Protein AF-A0A8T9IEI0-F1 (afdb_monomer)

Organism: NCBI:txid2926665

Nearest PDB structures (foldseek):
  6ha8-assembly1_o  TM=6.454E-01  e=2.080E+00  Bacillus subtilis subsp. subtilis str. 168
  4v6g-assembly1_AR  TM=5.888E-01  e=1.330E+00  Thermus thermophilus HB8
  6o8y-assembly1_o  TM=6.565E-01  e=3.639E+00  Enterococcus faecalis
  8p8v-assembly1_N  TM=6.873E-01  e=7.528E+00  Mycoplasmoides pneumoniae M129

Foldseek 3Di:
DDPPPPPPPCDDLVNVLVVLVVQLVVLVVVCVVPVPDPVSVVSNVVSVVSNCVSPPDDPPDVVSVPQLDDPLVVQVVVVCVVQPPVNDPDVVRVVVVSVVSVQVSCCVRPVDGDDVCVVPDDD

Sequence (123 aa):
MTNSKLTDERFSKERLIDWAVVAVAEAKRRVLDYPESVEAAAGVCLAEIALAALIAPQPLTDAERAEPELNPANLVNKFYERYPLASFRDDGFRATALGYFMAGAELQCFGEFIKYEDLCGDE

Structure (mmCIF, N/CA/C/O backbone):
data_AF-A0A8T9IEI0-F1
#
_entry.id   AF-A0A8T9IEI0-F1
#
loop_
_atom_site.group_PDB
_atom_site.id
_atom_site.type_symbol
_atom_site.label_atom_id
_atom_site.label_alt_id
_atom_site.label_comp_id
_atom_site.label_asym_id
_atom_site.label_entity_id
_atom_site.label_seq_id
_atom_site.pdbx_PDB_ins_code
_atom_site.Cartn_x
_atom_site.Cartn_y
_atom_site.Cartn_z
_atom_site.occupancy
_atom_site.B_iso_or_equiv
_atom_site.auth_seq_id
_atom_site.auth_comp_id
_atom_site.auth_asym_id
_atom_site.auth_atom_id
_atom_site.pdbx_PDB_model_num
ATOM 1 N N . MET A 1 1 ? 1.198 27.646 35.143 1.00 34.75 1 MET A N 1
ATOM 2 C CA . MET A 1 1 ? 1.685 26.703 34.115 1.00 34.75 1 MET A CA 1
ATOM 3 C C . MET A 1 1 ? 0.699 26.733 32.960 1.00 34.75 1 MET A C 1
ATOM 5 O O . MET A 1 1 ? -0.308 26.043 32.999 1.00 34.75 1 MET A O 1
ATOM 9 N N . THR A 1 2 ? 0.903 27.628 31.998 1.00 37.28 2 THR A N 1
ATOM 10 C CA . THR A 1 2 ? 0.073 27.708 30.793 1.00 37.28 2 THR A CA 1
ATOM 11 C C . THR A 1 2 ? 0.697 26.800 29.744 1.00 37.28 2 THR A C 1
ATOM 13 O O . THR A 1 2 ? 1.738 27.119 29.177 1.00 37.28 2 THR A O 1
ATOM 16 N N . ASN A 1 3 ? 0.088 25.632 29.529 1.00 41.56 3 ASN A N 1
ATOM 17 C CA . ASN A 1 3 ? 0.424 24.763 28.406 1.00 41.56 3 ASN A CA 1
ATOM 18 C C . ASN A 1 3 ? 0.038 25.492 27.118 1.00 41.56 3 ASN A C 1
ATOM 20 O O . ASN A 1 3 ? -1.116 25.454 26.694 1.00 41.56 3 ASN A O 1
ATOM 24 N N . SER A 1 4 ? 1.002 26.194 26.526 1.00 42.75 4 SER A N 1
ATOM 25 C CA . SER A 1 4 ? 0.890 26.687 25.162 1.00 42.75 4 SER A CA 1
ATOM 26 C C . SER A 1 4 ? 0.854 25.463 24.251 1.00 42.75 4 SER A C 1
ATOM 28 O O . SER A 1 4 ? 1.891 24.887 23.923 1.00 42.75 4 SER A O 1
ATOM 30 N N . LYS A 1 5 ? -0.355 25.011 23.899 1.00 48.94 5 LYS A N 1
ATOM 31 C CA . LYS A 1 5 ? -0.567 24.185 22.712 1.00 48.94 5 LYS A CA 1
ATOM 32 C C . LYS A 1 5 ? -0.153 25.051 21.529 1.00 48.94 5 LYS A C 1
ATOM 34 O O . LYS A 1 5 ? -0.954 25.804 20.990 1.00 48.94 5 LYS A O 1
ATOM 39 N N . LEU A 1 6 ? 1.121 24.963 21.167 1.00 41.47 6 LEU A N 1
ATOM 40 C CA . LEU A 1 6 ? 1.629 25.402 19.881 1.00 41.47 6 LEU A CA 1
ATOM 41 C C . LEU A 1 6 ? 1.052 24.432 18.836 1.00 41.47 6 LEU A C 1
ATOM 43 O O . LEU A 1 6 ? 1.720 23.507 18.387 1.00 41.47 6 LEU A O 1
ATOM 47 N N . THR A 1 7 ? -0.237 24.554 18.521 1.00 49.25 7 THR A N 1
ATOM 48 C CA . THR A 1 7 ? -0.762 23.969 17.289 1.00 49.25 7 THR A CA 1
ATOM 49 C C . THR A 1 7 ? -0.107 24.751 16.168 1.00 49.25 7 THR A C 1
ATOM 51 O O . THR A 1 7 ? -0.377 25.937 16.002 1.00 49.25 7 THR A O 1
ATOM 54 N N . ASP A 1 8 ? 0.836 24.115 15.483 1.00 50.34 8 ASP A N 1
ATOM 55 C CA . ASP A 1 8 ? 1.554 24.682 14.353 1.00 50.34 8 ASP A CA 1
ATOM 56 C C . ASP A 1 8 ? 0.547 25.010 13.238 1.00 50.34 8 ASP A C 1
ATOM 58 O O . ASP A 1 8 ? 0.183 24.166 12.421 1.00 50.34 8 ASP A O 1
ATOM 62 N N . GLU A 1 9 ? 0.051 26.251 13.225 1.00 54.72 9 GLU A N 1
ATOM 63 C CA . GLU A 1 9 ? -0.914 26.776 12.248 1.00 54.72 9 GLU A CA 1
ATOM 64 C C . GLU A 1 9 ? -0.402 26.695 10.796 1.00 54.72 9 GLU A C 1
ATOM 66 O O . GLU A 1 9 ? -1.132 27.026 9.860 1.00 54.72 9 GLU A O 1
ATOM 71 N N . ARG A 1 10 ? 0.852 26.277 10.570 1.00 56.97 10 ARG A N 1
ATOM 72 C CA . ARG A 1 10 ? 1.446 26.095 9.239 1.00 56.97 10 ARG A CA 1
ATOM 73 C C . ARG A 1 10 ? 0.956 24.841 8.511 1.00 56.97 10 ARG A C 1
ATOM 75 O O . ARG A 1 10 ? 1.098 24.805 7.294 1.00 56.97 10 ARG A O 1
ATOM 82 N N . PHE A 1 11 ? 0.362 23.864 9.205 1.00 61.97 11 PHE A N 1
ATOM 83 C CA . PHE A 1 11 ? 0.063 22.534 8.648 1.00 61.97 11 PHE A CA 1
ATOM 84 C C . PHE A 1 11 ? -1.421 22.124 8.708 1.00 61.97 11 PHE A C 1
ATOM 86 O O . PHE A 1 11 ? -1.725 20.937 8.822 1.00 61.97 11 PHE A O 1
ATOM 93 N N . SER A 1 12 ? -2.372 23.064 8.630 1.00 80.88 12 SER A N 1
ATOM 94 C CA . SER A 1 12 ? -3.780 22.661 8.484 1.00 80.88 12 SER A CA 1
ATOM 95 C C . SER A 1 12 ? -4.039 22.043 7.104 1.00 80.88 12 SER A C 1
ATOM 97 O O . SER A 1 12 ? -3.408 22.418 6.108 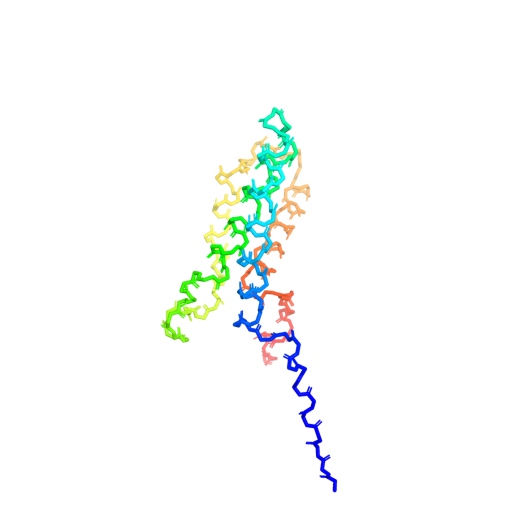1.00 80.88 12 SER A O 1
ATOM 99 N N . LYS A 1 13 ? -4.982 21.097 7.032 1.00 80.12 13 LYS A N 1
ATOM 100 C CA . LYS A 1 13 ? -5.358 20.418 5.783 1.00 80.12 13 LYS A CA 1
ATOM 101 C C . LYS A 1 13 ? -5.833 21.422 4.731 1.00 80.12 13 LYS A C 1
ATOM 103 O O . LYS A 1 13 ? -5.488 21.300 3.562 1.00 80.12 13 LYS A O 1
ATOM 108 N N . GLU A 1 14 ? -6.564 22.442 5.158 1.00 85.81 14 GLU A N 1
ATOM 109 C CA . GLU A 1 14 ? -7.092 23.511 4.312 1.00 85.81 14 GLU A CA 1
ATOM 110 C C . GLU A 1 14 ? -5.952 24.317 3.682 1.00 85.81 14 GLU A C 1
ATOM 112 O O . GLU A 1 14 ? -5.933 24.514 2.472 1.00 85.81 14 GLU A O 1
ATOM 117 N N . ARG A 1 15 ? -4.930 24.682 4.468 1.00 84.06 15 ARG A N 1
ATOM 118 C CA . ARG A 1 15 ? -3.750 25.391 3.951 1.00 84.06 15 ARG A CA 1
ATOM 119 C C . ARG A 1 15 ? -2.911 24.534 3.004 1.00 84.06 15 ARG A C 1
ATOM 121 O O . ARG A 1 15 ? -2.321 25.066 2.065 1.00 84.06 15 ARG A O 1
ATOM 128 N N . LEU A 1 16 ? -2.847 23.223 3.243 1.00 86.19 16 LEU A N 1
ATOM 129 C CA . LEU A 1 16 ? -2.196 22.274 2.334 1.00 86.19 16 LEU A CA 1
ATOM 130 C C . LEU A 1 16 ? -2.962 22.141 1.012 1.00 86.19 16 LEU A C 1
ATOM 132 O O . LEU A 1 16 ? -2.331 22.074 -0.041 1.00 86.19 16 LEU A O 1
ATOM 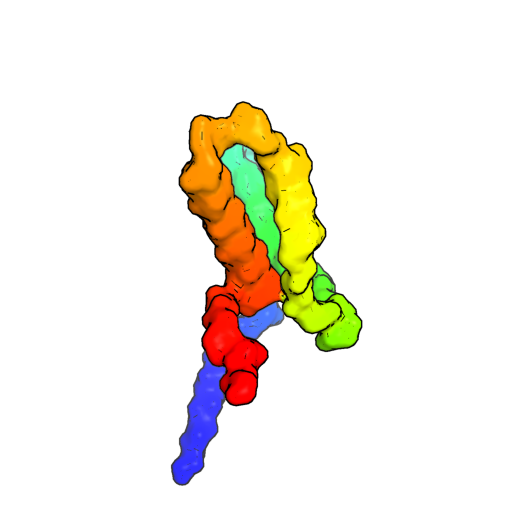136 N N . ILE A 1 17 ? -4.298 22.151 1.052 1.00 89.19 17 ILE A N 1
ATOM 137 C CA . ILE A 1 17 ? -5.146 22.175 -0.148 1.00 89.19 17 ILE A CA 1
ATOM 138 C C . ILE A 1 17 ? -4.909 23.466 -0.936 1.00 89.19 17 ILE A C 1
ATOM 140 O O . ILE A 1 17 ? -4.634 23.389 -2.132 1.00 89.19 17 ILE A O 1
ATOM 144 N N . ASP A 1 18 ? -4.933 24.630 -0.281 1.00 91.12 18 ASP A N 1
ATOM 145 C CA . ASP A 1 18 ? -4.682 25.924 -0.932 1.00 91.12 18 ASP A CA 1
ATOM 146 C C . ASP A 1 18 ? -3.318 25.947 -1.634 1.00 91.12 18 ASP A C 1
ATOM 148 O O . ASP A 1 18 ? -3.199 26.358 -2.791 1.00 91.12 18 ASP A O 1
ATOM 152 N N . TRP A 1 19 ? -2.281 25.444 -0.960 1.00 91.50 19 TRP A N 1
ATOM 153 C CA . TRP A 1 19 ? -0.949 25.316 -1.545 1.00 91.50 19 TRP A CA 1
ATOM 154 C C . TRP A 1 19 ? -0.924 24.350 -2.740 1.00 91.50 19 TRP A C 1
ATOM 156 O O . TRP A 1 19 ? -0.344 24.671 -3.778 1.00 91.50 19 TRP A O 1
ATOM 166 N N . ALA A 1 20 ? -1.578 23.190 -2.633 1.00 90.31 20 ALA A N 1
ATOM 167 C CA . ALA A 1 20 ? -1.621 22.193 -3.701 1.00 90.31 20 ALA A CA 1
ATOM 168 C C . ALA A 1 20 ? -2.361 22.706 -4.950 1.00 90.31 20 ALA A C 1
ATOM 170 O O . ALA A 1 20 ? -1.933 22.429 -6.071 1.00 90.31 20 ALA A O 1
ATOM 171 N N . VAL A 1 21 ? -3.417 23.510 -4.783 1.00 94.62 21 VAL A N 1
ATOM 172 C CA . VAL A 1 21 ? -4.108 24.184 -5.897 1.00 94.62 21 VAL A CA 1
ATOM 173 C C . VAL A 1 21 ? -3.148 25.100 -6.660 1.00 94.62 21 VAL A C 1
ATOM 175 O O . VAL A 1 21 ? -3.098 25.054 -7.892 1.00 94.62 21 VAL A O 1
ATOM 178 N N . VAL A 1 22 ? -2.346 25.895 -5.943 1.00 94.19 22 VAL A N 1
ATOM 179 C CA . VAL A 1 22 ? -1.327 26.763 -6.557 1.00 94.19 22 VAL A CA 1
ATOM 180 C C . VAL A 1 22 ? -0.265 25.928 -7.277 1.00 94.19 22 VAL A C 1
ATOM 182 O O . VAL A 1 22 ? 0.059 26.217 -8.429 1.00 94.19 22 VAL A O 1
ATOM 185 N N . ALA A 1 23 ? 0.217 24.849 -6.657 1.00 91.19 23 ALA A N 1
ATOM 186 C CA . ALA A 1 23 ? 1.224 23.967 -7.247 1.00 91.19 23 ALA A CA 1
ATOM 187 C C . ALA A 1 23 ? 0.749 23.306 -8.557 1.00 91.19 23 ALA A C 1
ATOM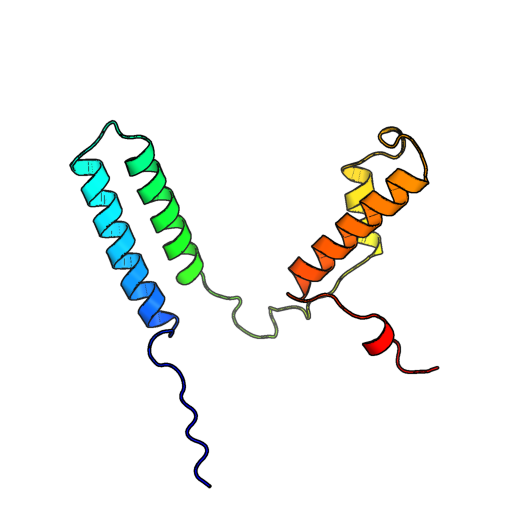 189 O O . ALA A 1 23 ? 1.513 23.226 -9.520 1.00 91.19 23 ALA A O 1
ATOM 190 N N . VAL A 1 24 ? -0.521 22.887 -8.638 1.00 95.25 24 VAL A N 1
ATOM 191 C CA . VAL A 1 24 ? -1.121 22.360 -9.878 1.00 95.25 24 VAL A CA 1
ATOM 192 C C . VAL A 1 24 ? -1.145 23.427 -10.971 1.00 95.25 24 VAL A C 1
ATOM 194 O O . VAL A 1 24 ? -0.786 23.146 -12.117 1.00 95.25 24 VAL A O 1
ATOM 197 N N . ALA A 1 25 ? -1.550 24.655 -10.640 1.00 94.69 25 ALA A N 1
ATOM 198 C CA . ALA A 1 25 ? -1.593 25.751 -11.604 1.00 94.69 25 ALA A CA 1
ATOM 199 C C . ALA A 1 25 ? -0.194 26.086 -12.152 1.00 94.69 25 ALA A C 1
ATOM 201 O O . ALA A 1 25 ? -0.023 26.258 -13.361 1.00 94.69 25 ALA A O 1
ATOM 202 N N . GLU A 1 26 ? 0.823 26.113 -11.289 1.00 92.94 26 GLU A N 1
ATOM 203 C CA . GLU A 1 26 ? 2.217 26.320 -11.692 1.00 92.94 26 GLU A CA 1
ATOM 204 C C . GLU A 1 26 ? 2.753 25.176 -12.560 1.00 92.94 26 GLU A C 1
ATOM 206 O O . GLU A 1 26 ? 3.419 25.427 -13.567 1.00 92.94 26 GLU A O 1
ATOM 211 N N . ALA A 1 27 ? 2.436 23.924 -12.223 1.00 90.38 27 ALA A N 1
ATOM 212 C CA . ALA A 1 27 ? 2.820 22.771 -13.031 1.00 90.38 27 ALA A CA 1
ATOM 213 C C . ALA A 1 27 ? 2.188 22.833 -14.432 1.00 90.38 27 ALA A C 1
ATOM 215 O O . ALA A 1 27 ? 2.876 22.619 -15.430 1.00 90.38 27 ALA A O 1
ATOM 216 N N . LYS A 1 28 ? 0.904 23.205 -14.532 1.00 93.25 28 LYS A N 1
ATOM 217 C CA . LYS A 1 28 ? 0.213 23.371 -15.824 1.00 93.25 28 LYS A CA 1
ATOM 218 C C . LYS A 1 28 ? 0.829 24.479 -16.662 1.00 93.25 28 LYS A C 1
ATOM 220 O O . LYS A 1 28 ? 0.979 24.324 -17.870 1.00 93.25 28 LYS A O 1
ATOM 225 N N . ARG A 1 29 ? 1.243 25.574 -16.022 1.00 93.25 29 ARG A N 1
ATOM 226 C CA . ARG A 1 29 ? 1.976 26.646 -16.696 1.00 93.25 29 ARG A CA 1
ATOM 227 C C . ARG A 1 29 ? 3.305 26.150 -17.270 1.00 93.25 29 ARG A C 1
ATOM 229 O O . ARG A 1 29 ? 3.607 26.462 -18.413 1.00 93.25 29 ARG A O 1
ATOM 236 N N . ARG A 1 30 ? 4.054 25.319 -16.538 1.00 87.81 30 ARG A N 1
ATOM 237 C CA . ARG A 1 30 ? 5.308 24.732 -17.048 1.00 87.81 30 ARG A CA 1
ATOM 238 C C . ARG A 1 30 ? 5.100 23.850 -18.277 1.00 87.81 30 ARG A C 1
ATOM 240 O O . ARG A 1 30 ? 5.960 23.842 -19.147 1.00 87.81 30 ARG A O 1
ATOM 247 N N . VAL A 1 31 ? 3.972 23.147 -18.375 1.00 91.75 31 VAL A N 1
ATOM 248 C CA . VAL A 1 31 ? 3.622 22.386 -19.588 1.00 91.75 31 VAL A CA 1
ATOM 249 C C . VAL A 1 31 ? 3.338 23.314 -20.770 1.00 91.75 31 VAL A C 1
ATOM 251 O O . VAL A 1 31 ? 3.705 22.983 -21.890 1.00 91.75 31 VAL A O 1
ATOM 254 N N . LEU A 1 32 ? 2.745 24.491 -20.550 1.00 90.31 32 LEU A N 1
ATOM 255 C CA . LEU A 1 32 ? 2.581 25.487 -21.619 1.00 90.31 32 LEU A CA 1
ATOM 256 C C . LEU A 1 32 ? 3.928 26.049 -22.091 1.00 90.31 32 LEU A C 1
ATOM 258 O O . LEU A 1 32 ? 4.112 26.253 -23.288 1.00 90.31 32 LEU A O 1
ATOM 262 N N . ASP A 1 33 ? 4.860 26.272 -21.161 1.00 92.31 33 ASP A N 1
ATOM 263 C CA . ASP A 1 33 ? 6.210 26.750 -21.476 1.00 92.31 33 ASP A CA 1
ATOM 264 C C . ASP A 1 33 ? 7.054 25.663 -22.186 1.00 92.31 33 ASP A C 1
ATOM 266 O O . ASP A 1 33 ? 7.914 25.987 -23.005 1.00 92.31 33 ASP A O 1
ATOM 270 N N . TYR A 1 34 ? 6.788 24.377 -21.910 1.00 91.06 34 TYR A N 1
ATOM 271 C CA . TYR A 1 34 ? 7.514 23.220 -22.453 1.00 91.06 34 TYR A CA 1
ATOM 272 C C . TYR A 1 34 ? 6.565 22.066 -22.847 1.00 91.06 34 TYR A C 1
ATOM 274 O O . TYR A 1 34 ? 6.508 21.047 -22.152 1.00 91.06 34 TYR A O 1
ATOM 282 N N . PRO A 1 35 ? 5.841 22.176 -23.975 1.00 86.56 35 PRO A N 1
ATOM 283 C CA . PRO A 1 35 ? 4.749 21.256 -24.317 1.00 86.56 35 PRO A CA 1
ATOM 284 C C . PRO A 1 35 ? 5.194 19.828 -24.650 1.00 86.56 35 PRO A C 1
ATOM 286 O O . PRO A 1 35 ? 4.407 18.898 -24.499 1.00 86.56 35 PRO A O 1
ATOM 289 N N . GLU A 1 36 ? 6.446 19.632 -25.073 1.00 93.19 36 GLU A N 1
ATOM 290 C CA . GLU A 1 36 ? 6.996 18.298 -25.362 1.00 93.19 36 GLU A CA 1
ATOM 291 C C . GLU A 1 36 ? 7.756 17.679 -24.175 1.00 93.19 36 GLU A C 1
ATOM 293 O O . GLU A 1 36 ? 8.235 16.548 -24.267 1.00 93.19 36 GLU A O 1
ATOM 298 N N . SER A 1 37 ? 7.878 18.387 -23.042 1.00 93.38 37 SER A N 1
ATOM 299 C CA . SER A 1 37 ? 8.574 17.851 -21.868 1.00 93.38 37 SER A CA 1
ATOM 300 C C . SER A 1 37 ? 7.703 16.834 -21.135 1.00 93.38 37 SER A C 1
ATOM 302 O O . SER A 1 37 ? 6.684 17.159 -20.518 1.00 93.38 37 SER A O 1
ATOM 304 N N . VAL A 1 38 ? 8.168 15.587 -21.144 1.00 90.75 38 VAL A N 1
ATOM 305 C CA . VAL A 1 38 ? 7.564 14.489 -20.385 1.00 90.75 38 VAL A CA 1
ATOM 306 C C . VAL A 1 38 ? 7.674 14.745 -18.880 1.00 90.75 38 VAL A C 1
ATOM 308 O O . VAL A 1 38 ? 6.731 14.441 -18.151 1.00 90.75 38 VAL A O 1
ATOM 311 N N . GLU A 1 39 ? 8.764 15.354 -18.396 1.00 90.19 39 GLU A N 1
ATOM 312 C CA . GLU A 1 39 ? 8.888 15.704 -16.976 1.00 90.19 39 GLU A CA 1
ATOM 313 C C . GLU A 1 39 ? 7.870 16.766 -16.549 1.00 90.19 39 GLU A C 1
ATOM 315 O O . GLU A 1 39 ? 7.272 16.641 -15.479 1.00 90.19 39 GLU A O 1
ATOM 320 N N . ALA A 1 40 ? 7.626 17.787 -17.379 1.00 85.69 40 ALA A N 1
ATOM 321 C CA . ALA A 1 40 ? 6.607 18.795 -17.098 1.00 85.69 40 ALA A C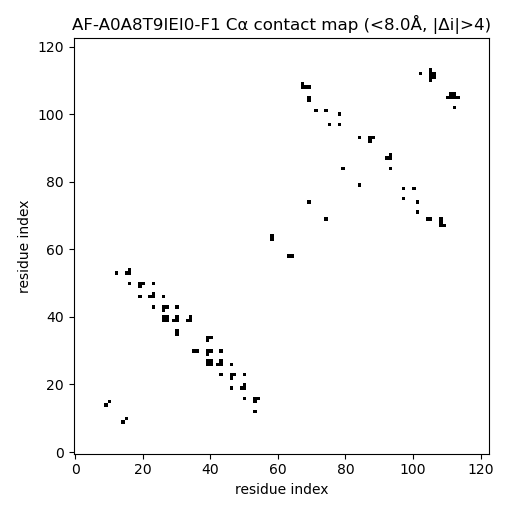A 1
ATOM 322 C C . ALA A 1 40 ? 5.203 18.170 -17.047 1.00 85.69 40 ALA A C 1
ATOM 324 O O . ALA A 1 40 ? 4.444 18.431 -16.110 1.00 85.69 40 ALA A O 1
ATOM 325 N N . ALA A 1 41 ? 4.878 17.293 -18.003 1.00 89.62 41 ALA A N 1
ATOM 326 C CA . ALA A 1 41 ? 3.600 16.583 -18.039 1.00 89.62 41 ALA A CA 1
ATOM 327 C C . ALA A 1 41 ? 3.416 15.640 -16.834 1.00 89.62 41 ALA A C 1
ATOM 329 O O . ALA A 1 41 ? 2.348 15.615 -16.214 1.00 89.62 41 ALA A O 1
ATOM 330 N N . ALA A 1 42 ? 4.467 14.910 -16.446 1.00 90.06 42 ALA A N 1
ATOM 331 C CA . ALA A 1 42 ? 4.465 14.068 -15.252 1.00 90.06 42 ALA A CA 1
ATOM 332 C C . ALA A 1 42 ? 4.290 14.899 -13.971 1.00 90.06 42 ALA A C 1
ATOM 334 O O . ALA A 1 42 ? 3.545 14.502 -13.075 1.00 90.06 42 ALA A O 1
ATOM 335 N N . GLY A 1 43 ? 4.916 16.077 -13.905 1.00 88.94 43 GLY A N 1
ATOM 336 C CA . GLY A 1 43 ? 4.768 17.020 -12.798 1.00 88.94 43 GLY A CA 1
ATOM 337 C C . GLY A 1 43 ? 3.324 17.487 -12.598 1.00 88.94 43 GLY A C 1
ATOM 338 O O . GLY A 1 43 ? 2.867 17.563 -11.459 1.00 88.94 43 GLY A O 1
ATOM 339 N N . VAL A 1 44 ? 2.580 17.732 -13.683 1.00 92.31 44 VAL A N 1
ATOM 340 C CA . VAL A 1 44 ? 1.140 18.042 -13.610 1.00 92.31 44 VAL A CA 1
ATOM 341 C C . VAL A 1 44 ? 0.356 16.862 -13.060 1.00 92.31 44 VAL A C 1
ATOM 343 O O . VAL A 1 44 ? -0.400 17.044 -12.109 1.00 92.31 44 VAL A O 1
ATOM 346 N N . CYS A 1 45 ? 0.572 15.659 -13.599 1.00 89.62 45 CYS A N 1
ATOM 347 C CA . CYS A 1 45 ? -0.139 14.463 -13.144 1.00 89.62 45 CYS A CA 1
ATOM 348 C C . CYS A 1 45 ? 0.078 14.217 -11.644 1.00 89.62 45 CYS A C 1
ATOM 350 O O . CYS A 1 45 ? -0.873 13.955 -10.912 1.00 89.62 45 CYS A O 1
ATOM 352 N N . LEU A 1 46 ? 1.319 14.346 -11.164 1.00 89.38 46 LEU A N 1
ATOM 353 C CA . LEU A 1 46 ? 1.645 14.180 -9.747 1.00 89.38 46 LEU A CA 1
ATOM 354 C C . LEU A 1 46 ? 0.983 15.247 -8.869 1.00 89.38 46 LEU A C 1
ATOM 356 O O . LEU A 1 46 ? 0.433 14.913 -7.820 1.00 89.38 46 LEU A O 1
ATOM 360 N N . ALA A 1 47 ? 1.002 16.512 -9.297 1.00 90.00 47 ALA A N 1
ATOM 361 C CA . ALA A 1 47 ? 0.361 17.597 -8.560 1.00 90.00 47 ALA A CA 1
ATOM 362 C C . ALA A 1 47 ? -1.166 17.413 -8.487 1.00 90.00 47 ALA A C 1
ATOM 364 O O . ALA A 1 47 ? -1.764 17.622 -7.432 1.00 90.00 47 ALA A O 1
ATOM 365 N N . GLU A 1 48 ? -1.799 16.979 -9.580 1.00 92.38 48 GLU A N 1
ATOM 366 C CA . GLU A 1 48 ? -3.240 16.712 -9.629 1.00 92.38 48 GLU A CA 1
ATOM 367 C C . GLU A 1 48 ? -3.637 15.526 -8.746 1.00 92.38 48 GLU A C 1
ATOM 369 O O . GLU A 1 48 ? -4.621 15.620 -8.015 1.00 92.38 48 GLU A O 1
ATOM 374 N N . ILE A 1 49 ? -2.852 14.443 -8.745 1.00 88.94 49 ILE A N 1
ATOM 375 C CA . ILE A 1 49 ? -3.065 13.293 -7.852 1.00 88.94 49 ILE A CA 1
ATOM 376 C C . ILE A 1 49 ? -2.930 13.715 -6.385 1.00 88.94 49 ILE A C 1
ATOM 378 O O . ILE A 1 49 ? -3.762 13.339 -5.559 1.00 88.94 49 ILE A O 1
ATOM 382 N N . ALA A 1 50 ? -1.914 14.516 -6.050 1.00 85.88 50 ALA A N 1
ATOM 383 C CA . ALA A 1 50 ? -1.709 15.003 -4.689 1.00 85.88 50 ALA A CA 1
ATOM 384 C C . ALA A 1 50 ? -2.873 15.887 -4.215 1.00 85.88 50 ALA A C 1
ATOM 386 O O . ALA A 1 50 ? -3.378 15.701 -3.107 1.00 85.88 50 ALA A O 1
ATOM 387 N N . LEU A 1 51 ? -3.350 16.805 -5.064 1.00 90.50 51 LEU A N 1
ATOM 388 C CA . LEU A 1 51 ? -4.527 17.617 -4.762 1.00 90.50 51 LEU A CA 1
ATOM 389 C C . LEU A 1 51 ? -5.778 16.744 -4.598 1.00 90.50 51 LEU A C 1
ATOM 391 O O . LEU A 1 51 ? -6.506 16.917 -3.623 1.00 90.50 51 LEU A O 1
ATOM 395 N N . ALA A 1 52 ? -5.998 15.782 -5.500 1.00 88.69 52 ALA A N 1
ATOM 396 C CA . ALA A 1 52 ? -7.117 14.845 -5.433 1.00 88.69 52 ALA A CA 1
ATOM 397 C C . ALA A 1 52 ? -7.123 14.053 -4.116 1.00 88.69 52 ALA A C 1
ATOM 399 O O . ALA A 1 52 ? -8.173 13.916 -3.494 1.00 88.69 52 ALA A O 1
ATOM 400 N N . ALA A 1 53 ? -5.960 13.594 -3.648 1.00 84.38 53 ALA A N 1
ATOM 401 C CA . ALA A 1 53 ? -5.827 12.892 -2.374 1.00 84.38 53 ALA A CA 1
ATOM 402 C C . ALA A 1 53 ? -6.157 13.783 -1.162 1.00 84.38 53 ALA A C 1
ATOM 404 O O . ALA A 1 53 ? -6.753 13.314 -0.193 1.00 84.38 53 ALA A O 1
ATOM 405 N N . LEU A 1 54 ? -5.808 15.072 -1.214 1.00 85.69 54 LEU A N 1
ATOM 406 C CA . LEU A 1 54 ? -6.103 16.021 -0.137 1.00 85.69 54 LEU A CA 1
ATOM 407 C C . LEU A 1 54 ? -7.591 16.390 -0.077 1.00 85.69 54 LEU A C 1
ATOM 409 O O . LEU A 1 54 ? -8.157 16.466 1.015 1.00 85.69 54 LEU A O 1
ATOM 413 N N . ILE A 1 55 ? -8.235 16.605 -1.227 1.00 86.75 55 ILE A N 1
ATOM 414 C CA . ILE A 1 55 ? -9.660 16.974 -1.296 1.00 86.75 55 ILE A CA 1
ATOM 415 C C . ILE A 1 55 ? -10.592 15.768 -1.206 1.00 86.75 55 ILE A C 1
ATOM 417 O O . ILE A 1 55 ? -11.785 15.952 -0.966 1.00 86.75 55 ILE A O 1
ATOM 421 N N . ALA A 1 56 ? -10.067 14.554 -1.407 1.00 83.44 56 ALA A N 1
ATOM 422 C CA . ALA A 1 56 ? -10.840 13.336 -1.273 1.00 83.44 56 ALA A CA 1
ATOM 423 C C . ALA A 1 56 ? -11.563 13.352 0.083 1.00 83.44 56 ALA A C 1
ATOM 425 O O . ALA A 1 56 ? -10.918 13.613 1.117 1.00 83.44 56 ALA A O 1
ATOM 426 N N . PRO A 1 57 ? -12.887 13.094 0.090 1.00 70.00 57 PRO A N 1
ATOM 427 C CA . PRO A 1 57 ? -13.614 12.878 1.323 1.00 70.00 57 PRO A CA 1
ATOM 428 C C . PRO A 1 57 ? -12.856 11.813 2.102 1.00 70.00 57 PRO A C 1
ATOM 430 O O . PRO A 1 57 ? -12.660 10.697 1.622 1.00 70.00 57 PRO A O 1
ATOM 433 N N . GLN A 1 58 ? -12.362 12.184 3.279 1.00 63.22 58 GLN A N 1
ATOM 434 C CA . GLN A 1 58 ? -11.973 11.159 4.232 1.00 63.22 58 GLN A CA 1
ATOM 435 C C . GLN A 1 58 ? -13.272 10.439 4.603 1.00 63.22 58 GLN A C 1
ATOM 437 O O . GLN A 1 58 ? -14.296 11.131 4.682 1.00 63.22 58 GLN A O 1
ATOM 442 N N . PRO A 1 59 ? -13.263 9.106 4.774 1.00 55.62 59 PRO A N 1
ATOM 443 C CA . PRO A 1 59 ? -14.447 8.389 5.227 1.00 55.62 59 PRO A CA 1
ATOM 444 C C . PRO A 1 59 ? -15.056 9.153 6.401 1.00 55.62 59 PRO A C 1
ATOM 446 O O . PRO A 1 59 ? -14.360 9.569 7.337 1.00 55.62 59 PRO A O 1
ATOM 449 N N . LEU A 1 60 ? -16.329 9.495 6.237 1.00 57.78 60 LEU A N 1
ATOM 450 C CA . LEU A 1 60 ? -17.037 10.368 7.145 1.00 57.78 60 LEU A CA 1
ATOM 451 C C . LEU A 1 60 ? -17.366 9.493 8.343 1.00 57.78 60 LEU A C 1
ATOM 453 O O . LEU A 1 60 ? -18.245 8.644 8.272 1.00 57.78 60 LEU A O 1
ATOM 457 N N . THR A 1 61 ? -16.672 9.760 9.449 1.00 51.53 61 THR A N 1
ATOM 458 C CA . THR A 1 61 ? -16.816 9.155 10.783 1.00 51.53 61 THR A CA 1
ATOM 459 C C . THR A 1 61 ? -15.967 7.912 11.061 1.00 51.53 61 THR A C 1
ATOM 461 O O . THR A 1 61 ? -15.754 7.048 10.212 1.00 51.53 61 THR A O 1
ATOM 464 N N . ASP A 1 62 ? -15.563 7.797 12.329 1.00 52.69 62 ASP A N 1
ATOM 465 C CA . ASP A 1 62 ? -14.955 6.603 12.929 1.00 52.69 62 ASP A CA 1
ATOM 466 C C . ASP A 1 62 ? -15.833 5.339 12.791 1.00 52.69 62 ASP A C 1
ATOM 468 O O . ASP A 1 62 ? -15.370 4.247 13.078 1.00 52.69 62 ASP A O 1
ATOM 472 N N . ALA A 1 63 ? -17.089 5.460 12.334 1.00 50.94 63 ALA A N 1
ATOM 473 C CA . ALA A 1 63 ? -17.973 4.328 12.055 1.00 50.94 63 ALA A CA 1
ATOM 474 C C . ALA A 1 63 ? -17.761 3.709 10.656 1.00 50.94 63 ALA A C 1
ATOM 476 O O . ALA A 1 63 ? -18.083 2.539 10.460 1.00 50.94 63 ALA A O 1
ATOM 477 N N . GLU A 1 64 ? -17.222 4.461 9.684 1.00 51.44 64 GLU A N 1
ATOM 478 C CA . GLU A 1 64 ? -16.811 3.940 8.362 1.00 51.44 64 GLU A CA 1
ATOM 479 C C . GLU A 1 64 ? -15.342 3.508 8.342 1.00 51.44 64 GLU A C 1
ATOM 481 O O . GLU A 1 64 ? -14.932 2.672 7.533 1.00 51.44 64 GLU A O 1
ATOM 486 N N . ARG A 1 65 ? -14.545 4.042 9.272 1.00 50.19 65 ARG A N 1
ATOM 487 C CA . ARG A 1 65 ? -13.277 3.444 9.663 1.00 50.19 65 ARG A CA 1
ATOM 488 C C . ARG A 1 65 ? -13.613 2.230 10.523 1.00 50.19 65 ARG A C 1
ATOM 490 O O . ARG A 1 65 ? -13.553 2.314 11.741 1.00 50.19 65 ARG A O 1
ATOM 497 N N . ALA A 1 66 ? -13.988 1.111 9.892 1.00 54.03 66 ALA A N 1
ATOM 498 C CA . ALA A 1 66 ? -13.891 -0.178 10.572 1.00 54.03 66 ALA A CA 1
ATOM 499 C C . ALA A 1 66 ? -12.552 -0.172 11.315 1.00 54.03 66 ALA A C 1
ATOM 501 O O . ALA A 1 66 ? -11.546 0.228 10.709 1.00 54.03 66 ALA A O 1
ATOM 502 N N . GLU A 1 67 ? -12.565 -0.472 12.620 1.00 58.34 67 GLU A N 1
ATOM 503 C CA . GLU A 1 67 ? -11.324 -0.558 13.385 1.00 58.34 67 GLU A CA 1
ATOM 504 C C . GLU A 1 67 ? -10.328 -1.327 12.522 1.00 58.34 67 GLU A C 1
ATOM 506 O O . GLU A 1 67 ? -10.725 -2.347 11.948 1.00 58.34 67 GLU A O 1
ATOM 511 N N . PRO A 1 68 ? -9.117 -0.792 12.292 1.00 57.59 68 PRO A N 1
ATOM 512 C CA . PRO A 1 68 ? -8.170 -1.442 11.407 1.00 57.59 68 PRO A CA 1
ATOM 513 C C . PRO A 1 68 ? -8.027 -2.897 11.861 1.00 57.59 68 PRO A C 1
ATOM 515 O O . PRO A 1 68 ? -7.528 -3.177 12.943 1.00 57.59 68 PRO A O 1
ATOM 518 N N . GLU A 1 69 ? -8.568 -3.823 11.072 1.00 68.62 69 GLU A N 1
ATOM 519 C CA . GLU A 1 69 ? -8.645 -5.233 11.430 1.00 68.62 69 GLU A CA 1
ATOM 520 C C . GLU A 1 69 ? -7.766 -5.992 10.449 1.00 68.62 69 GLU A C 1
ATOM 522 O O . GLU A 1 69 ? -8.023 -6.058 9.242 1.00 68.62 69 GLU A O 1
ATOM 527 N N . LEU A 1 70 ? -6.697 -6.585 10.970 1.00 76.88 70 LEU A N 1
ATOM 528 C CA . LEU A 1 70 ? -5.993 -7.613 10.228 1.00 76.88 70 LEU A CA 1
ATOM 529 C C . LEU A 1 70 ? -6.772 -8.905 10.369 1.00 76.88 70 LEU A C 1
ATOM 531 O O . LEU A 1 70 ? -6.965 -9.403 11.471 1.00 76.88 70 LEU A O 1
ATOM 535 N N . ASN A 1 71 ? -7.134 -9.492 9.234 1.00 85.88 71 ASN A N 1
ATOM 536 C CA . ASN A 1 71 ? -7.565 -10.878 9.173 1.00 85.88 71 ASN A CA 1
ATOM 537 C C . ASN A 1 71 ? -6.387 -11.726 8.659 1.00 85.88 71 ASN A C 1
ATOM 539 O O . ASN A 1 71 ? -6.164 -11.777 7.440 1.00 85.88 71 ASN A O 1
ATOM 543 N N . PRO A 1 72 ? -5.612 -12.386 9.546 1.00 85.56 72 PRO A N 1
ATOM 544 C CA . PRO A 1 72 ? -4.395 -13.085 9.145 1.00 85.56 72 PRO A CA 1
ATOM 545 C C . PRO A 1 72 ? -4.673 -14.227 8.170 1.00 85.56 72 PRO A C 1
ATOM 547 O O . PRO A 1 72 ? -3.905 -14.438 7.237 1.00 85.56 72 PRO A O 1
ATOM 550 N N . ALA A 1 73 ? -5.802 -14.925 8.322 1.00 89.62 73 ALA A N 1
ATOM 551 C CA . ALA A 1 73 ? -6.178 -16.022 7.436 1.00 89.62 73 ALA A CA 1
ATOM 552 C C . ALA A 1 73 ? -6.382 -15.539 5.990 1.00 89.62 73 ALA A C 1
ATOM 554 O O . ALA A 1 73 ? -5.834 -16.120 5.052 1.00 89.62 73 ALA A O 1
ATOM 555 N N . ASN A 1 74 ? -7.101 -14.429 5.802 1.00 90.75 74 ASN A N 1
ATOM 556 C CA . ASN A 1 74 ? -7.291 -13.835 4.478 1.00 90.75 74 ASN A CA 1
ATOM 557 C C . ASN A 1 74 ? -5.976 -13.339 3.869 1.00 90.75 74 ASN A C 1
ATOM 559 O O . ASN A 1 74 ? -5.770 -13.465 2.663 1.00 90.75 74 ASN A O 1
ATOM 563 N N . LEU A 1 75 ? -5.081 -12.777 4.681 1.00 91.12 75 LEU A N 1
ATOM 564 C CA . LEU A 1 75 ? -3.773 -12.308 4.222 1.00 91.12 75 LEU A CA 1
ATOM 565 C C . LEU A 1 75 ? -2.870 -13.464 3.794 1.00 91.12 75 LEU A C 1
ATOM 567 O O . LEU A 1 75 ? -2.249 -13.385 2.737 1.00 91.12 75 LEU A O 1
ATOM 571 N N . VAL A 1 76 ? -2.856 -14.559 4.551 1.00 92.88 76 VAL A N 1
ATOM 572 C CA . VAL A 1 76 ? -2.132 -15.782 4.187 1.00 92.88 76 VAL A CA 1
ATOM 573 C C . VAL A 1 76 ? -2.674 -16.369 2.882 1.00 92.88 76 VAL A C 1
ATOM 575 O O . VAL A 1 76 ? -1.888 -16.737 2.009 1.00 92.88 76 VAL A O 1
ATOM 578 N N . ASN A 1 77 ? -3.996 -16.395 2.694 1.00 93.94 77 ASN A N 1
ATOM 579 C CA . ASN A 1 77 ? -4.596 -16.839 1.433 1.00 93.94 77 ASN A CA 1
A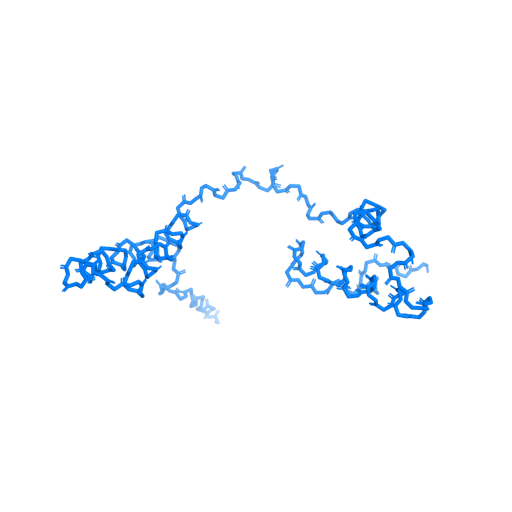TOM 580 C C . ASN A 1 77 ? -4.145 -15.957 0.259 1.00 93.94 77 ASN A C 1
ATOM 582 O O . ASN A 1 77 ? -3.615 -16.474 -0.722 1.00 93.94 77 ASN A O 1
ATOM 586 N N . LYS A 1 78 ? -4.240 -14.628 0.394 1.00 93.19 78 LYS A N 1
ATOM 587 C CA . LYS A 1 78 ? -3.763 -13.668 -0.620 1.00 93.19 78 LYS A CA 1
ATOM 588 C C . LYS A 1 78 ? -2.273 -13.823 -0.924 1.00 93.19 78 LYS A C 1
ATOM 590 O O . LYS A 1 78 ? -1.854 -13.677 -2.072 1.00 93.19 78 LYS A O 1
ATOM 595 N N . PHE A 1 79 ? -1.465 -14.104 0.097 1.00 95.81 79 PHE A N 1
ATOM 596 C CA . PHE A 1 79 ? -0.042 -14.360 -0.076 1.00 95.81 79 PHE A CA 1
ATOM 597 C C . PHE A 1 79 ? 0.184 -15.570 -0.985 1.00 95.81 79 PHE A C 1
ATOM 599 O O . PHE A 1 79 ? 0.938 -15.460 -1.948 1.00 95.81 79 PHE A O 1
ATOM 606 N N . TYR A 1 80 ? -0.505 -16.689 -0.746 1.00 95.38 80 TYR A N 1
ATOM 607 C CA . TYR A 1 80 ? -0.341 -17.900 -1.558 1.00 95.38 80 TYR A CA 1
ATOM 608 C C . TYR A 1 80 ? -1.026 -17.852 -2.924 1.00 95.38 80 TYR A C 1
ATOM 610 O O . TYR A 1 80 ? -0.568 -18.520 -3.849 1.00 95.38 80 TYR A O 1
ATOM 618 N N . GLU A 1 81 ? -2.071 -17.042 -3.089 1.00 94.44 81 GLU A N 1
ATOM 619 C CA . GLU A 1 81 ? -2.631 -16.731 -4.410 1.00 94.44 81 GLU A CA 1
ATOM 620 C C . GLU A 1 81 ? -1.598 -16.024 -5.293 1.00 94.44 81 GLU A C 1
ATOM 622 O O . GLU A 1 81 ? -1.468 -16.325 -6.479 1.00 94.44 81 GLU A O 1
ATOM 627 N N . ARG A 1 82 ? -0.841 -15.088 -4.710 1.00 94.00 82 ARG A N 1
ATOM 628 C CA . ARG A 1 82 ? 0.160 -14.295 -5.430 1.00 94.00 82 ARG A CA 1
ATOM 629 C C . ARG A 1 82 ?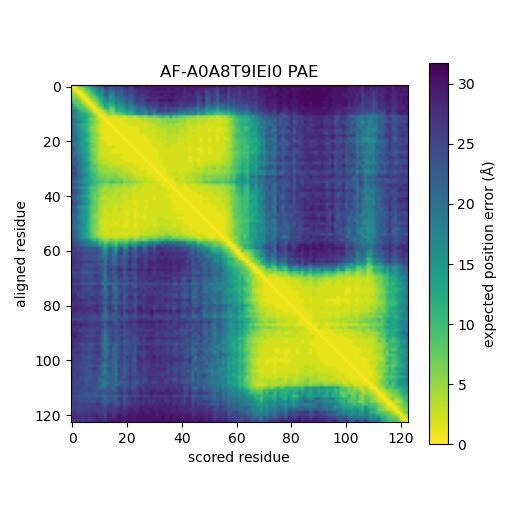 1.504 -15.004 -5.569 1.00 94.00 82 ARG A C 1
ATOM 631 O O . ARG A 1 82 ? 2.193 -14.813 -6.569 1.00 94.00 82 ARG A O 1
ATOM 638 N N . TYR A 1 83 ? 1.870 -15.802 -4.573 1.00 93.94 83 TYR A N 1
ATOM 639 C CA . TYR A 1 83 ? 3.118 -16.551 -4.507 1.00 93.94 83 TYR A CA 1
ATOM 640 C C . TYR A 1 83 ? 2.806 -18.027 -4.218 1.00 93.94 83 TYR A C 1
ATOM 642 O O . TYR A 1 83 ? 2.791 -18.444 -3.057 1.00 93.94 83 TYR A O 1
ATOM 650 N N . PRO A 1 84 ? 2.535 -18.836 -5.257 1.00 93.25 84 PRO A N 1
ATOM 651 C CA . PRO A 1 84 ? 2.266 -20.259 -5.091 1.00 93.25 84 PRO A CA 1
ATOM 652 C C . PRO A 1 84 ? 3.402 -20.983 -4.359 1.00 93.25 84 PRO A C 1
ATOM 654 O O . PRO A 1 84 ? 4.570 -20.631 -4.505 1.00 93.25 84 PRO A O 1
ATOM 657 N N . LEU A 1 85 ? 3.085 -22.055 -3.625 1.00 91.00 85 LEU A N 1
ATOM 658 C CA . LEU A 1 85 ? 4.081 -22.817 -2.851 1.00 91.00 85 LEU A CA 1
ATOM 659 C C . LEU A 1 85 ? 5.278 -23.285 -3.693 1.00 91.00 85 LEU A C 1
ATOM 661 O O . LEU A 1 85 ? 6.415 -23.231 -3.235 1.00 91.00 85 LEU A O 1
ATOM 665 N N . ALA A 1 86 ? 5.028 -23.680 -4.943 1.00 91.94 86 ALA A N 1
ATOM 666 C CA . ALA A 1 86 ? 6.066 -24.118 -5.875 1.00 91.94 86 ALA A CA 1
ATOM 667 C C . ALA A 1 86 ? 7.039 -22.998 -6.302 1.00 91.94 86 ALA A C 1
ATOM 669 O O . ALA A 1 86 ? 8.068 -23.283 -6.907 1.00 91.94 86 ALA A O 1
ATOM 670 N N . SER A 1 87 ? 6.726 -21.731 -6.016 1.00 91.00 87 SER A N 1
ATOM 671 C CA . SER A 1 87 ? 7.576 -20.580 -6.332 1.00 91.00 87 SER A CA 1
ATOM 672 C C . SER A 1 87 ? 8.698 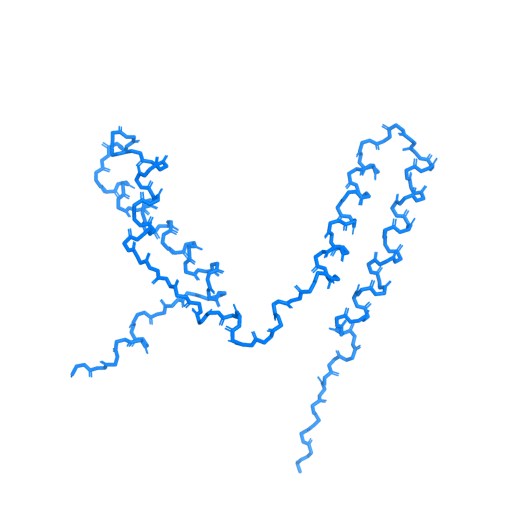-20.353 -5.314 1.00 91.00 87 SER A C 1
ATOM 674 O O . SER A 1 87 ? 9.583 -19.537 -5.569 1.00 91.00 87 SER A O 1
ATOM 676 N N . PHE A 1 88 ? 8.692 -21.052 -4.175 1.00 94.69 88 PHE A N 1
ATOM 677 C CA . PHE A 1 88 ? 9.717 -20.911 -3.141 1.00 94.69 88 PHE A CA 1
ATOM 678 C C . PHE A 1 88 ? 10.769 -22.017 -3.242 1.00 94.69 88 PHE A C 1
ATOM 680 O O . PHE A 1 88 ? 10.452 -23.181 -3.468 1.00 94.69 88 PHE A O 1
ATOM 687 N N . ARG A 1 89 ? 12.040 -21.649 -3.040 1.00 92.50 89 ARG A N 1
ATOM 688 C CA . ARG A 1 89 ? 13.169 -22.594 -3.066 1.00 92.50 89 ARG A CA 1
ATOM 689 C C . ARG A 1 89 ? 13.136 -23.575 -1.894 1.00 92.50 89 ARG A C 1
ATOM 691 O O . ARG A 1 89 ? 13.470 -24.742 -2.060 1.00 92.50 89 ARG A O 1
ATOM 698 N N . ASP A 1 90 ? 12.802 -23.069 -0.714 1.00 94.38 90 ASP A N 1
ATOM 699 C CA . ASP A 1 90 ? 12.789 -23.811 0.538 1.00 94.38 90 ASP A CA 1
ATOM 700 C C . ASP A 1 90 ? 11.792 -23.179 1.523 1.00 94.38 90 ASP A C 1
ATOM 702 O O . ASP A 1 90 ? 11.379 -22.023 1.369 1.00 94.38 90 ASP A O 1
ATOM 706 N N . ASP A 1 91 ? 11.402 -23.950 2.538 1.00 94.31 91 ASP A N 1
ATOM 707 C CA . ASP A 1 91 ? 10.418 -23.518 3.533 1.00 94.31 91 ASP A CA 1
ATOM 708 C C . ASP A 1 91 ? 10.901 -22.347 4.393 1.00 94.31 91 ASP A C 1
ATOM 710 O O . ASP A 1 91 ? 10.076 -21.556 4.853 1.00 94.31 91 ASP A O 1
ATOM 714 N N . GLY A 1 92 ? 12.217 -22.205 4.580 1.00 94.69 92 GLY A N 1
ATOM 715 C CA . GLY A 1 92 ? 12.804 -21.080 5.303 1.00 94.69 92 GLY A CA 1
ATOM 716 C C . GLY A 1 92 ? 12.579 -19.773 4.551 1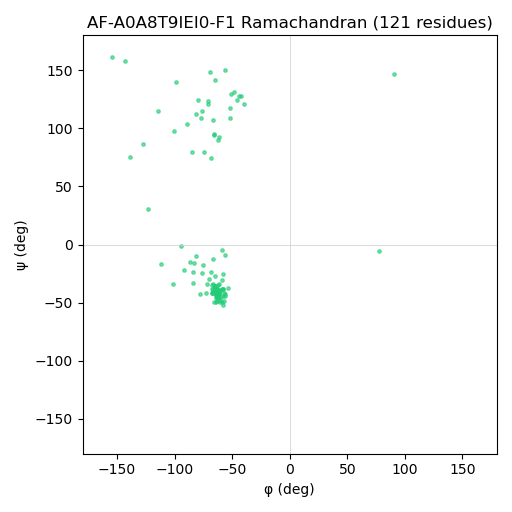.00 94.69 92 GLY A C 1
ATOM 717 O O . GLY A 1 92 ? 12.037 -18.819 5.103 1.00 94.69 92 GLY A O 1
ATOM 718 N N . PHE A 1 93 ? 12.897 -19.757 3.257 1.00 94.00 93 PHE A N 1
ATOM 719 C CA . PHE A 1 93 ? 12.665 -18.614 2.383 1.00 94.00 93 PHE A CA 1
ATOM 720 C C . PHE A 1 93 ? 11.173 -18.266 2.280 1.00 94.00 93 PHE A C 1
ATOM 722 O O . PHE A 1 93 ? 10.811 -17.091 2.353 1.00 94.00 93 PHE A O 1
ATOM 729 N N . ARG A 1 94 ? 10.296 -19.276 2.188 1.00 96.31 94 ARG A N 1
ATOM 730 C CA . ARG A 1 94 ? 8.835 -19.090 2.231 1.00 96.31 94 ARG A CA 1
ATOM 731 C C . ARG A 1 94 ? 8.387 -18.415 3.528 1.00 96.31 94 ARG A C 1
ATOM 733 O O . ARG A 1 94 ? 7.635 -17.444 3.477 1.00 96.31 94 ARG A O 1
ATOM 740 N N . ALA A 1 95 ? 8.844 -18.912 4.676 1.00 94.38 95 ALA A N 1
ATOM 741 C CA . ALA A 1 95 ? 8.474 -18.373 5.982 1.00 94.38 95 ALA A CA 1
ATOM 742 C C . ALA A 1 95 ? 8.953 -16.924 6.155 1.00 94.38 95 ALA A C 1
ATOM 744 O O . ALA A 1 95 ? 8.185 -16.072 6.598 1.00 94.38 95 ALA A O 1
ATOM 745 N N . THR A 1 96 ? 10.184 -16.615 5.737 1.00 94.88 96 THR A N 1
ATOM 746 C CA . THR A 1 96 ? 10.718 -15.247 5.755 1.00 94.88 96 THR A CA 1
ATOM 747 C C . THR A 1 96 ? 9.912 -14.305 4.855 1.00 94.88 96 THR A C 1
ATOM 749 O O . THR A 1 96 ? 9.570 -13.202 5.276 1.00 94.88 96 THR A O 1
ATOM 752 N N . ALA A 1 97 ? 9.561 -14.734 3.639 1.00 94.62 97 ALA A N 1
ATOM 753 C CA . ALA A 1 97 ? 8.757 -13.933 2.717 1.00 94.62 97 ALA A CA 1
ATOM 754 C C . ALA A 1 97 ? 7.346 -13.657 3.261 1.00 94.62 97 ALA A C 1
ATOM 756 O O . ALA A 1 97 ? 6.864 -12.527 3.164 1.00 94.62 97 ALA A O 1
ATOM 757 N N . LEU A 1 98 ? 6.708 -14.660 3.874 1.00 94.75 98 LEU A N 1
ATOM 758 C CA . LEU A 1 98 ? 5.419 -14.484 4.543 1.00 94.75 98 LEU A CA 1
ATOM 759 C C . LEU A 1 98 ? 5.535 -13.506 5.720 1.00 94.75 98 LEU A C 1
ATOM 761 O O . LEU A 1 98 ? 4.690 -12.627 5.859 1.00 94.75 98 LEU A O 1
ATOM 765 N N . GLY A 1 99 ? 6.603 -13.600 6.516 1.00 91.38 99 GLY A N 1
ATOM 766 C CA . GLY A 1 99 ? 6.874 -12.666 7.612 1.00 91.38 99 GLY A CA 1
ATOM 767 C C . GLY A 1 99 ? 6.963 -11.211 7.142 1.00 91.38 99 GLY A C 1
ATOM 768 O O . GLY A 1 99 ? 6.278 -10.350 7.687 1.00 91.38 99 GLY A O 1
ATOM 769 N N . TYR A 1 100 ? 7.729 -10.933 6.080 1.00 93.56 100 TYR A N 1
ATOM 770 C CA . TYR A 1 100 ? 7.807 -9.581 5.507 1.00 93.56 100 TYR A CA 1
ATOM 771 C C . TYR A 1 100 ? 6.476 -9.092 4.933 1.00 93.56 100 TYR A C 1
ATOM 773 O O . TYR A 1 100 ? 6.154 -7.909 5.041 1.00 93.56 100 TYR A O 1
ATOM 781 N N . PHE A 1 101 ? 5.695 -9.985 4.328 1.00 93.56 101 PHE A N 1
ATOM 782 C CA . PHE A 1 101 ? 4.374 -9.645 3.812 1.00 93.56 101 PHE A CA 1
ATOM 783 C C . PHE A 1 101 ? 3.406 -9.244 4.935 1.00 93.56 101 PHE A C 1
ATOM 785 O O . PHE A 1 101 ? 2.745 -8.213 4.826 1.00 93.56 101 PHE A O 1
ATOM 792 N N . MET A 1 102 ? 3.362 -10.019 6.022 1.00 91.00 102 MET A N 1
ATOM 793 C CA . MET A 1 102 ? 2.515 -9.739 7.186 1.00 91.00 102 MET A CA 1
ATOM 794 C C . MET A 1 102 ? 2.925 -8.438 7.882 1.00 91.00 102 MET A C 1
ATOM 796 O O . MET A 1 102 ? 2.074 -7.594 8.140 1.00 91.00 102 MET A O 1
ATOM 800 N N . ALA A 1 103 ? 4.229 -8.220 8.060 1.00 87.75 103 ALA A N 1
ATOM 801 C CA . ALA A 1 103 ? 4.792 -6.972 8.570 1.00 87.75 103 ALA A CA 1
ATOM 802 C C . ALA A 1 103 ? 4.385 -5.743 7.732 1.00 87.75 103 ALA A C 1
ATOM 804 O O . ALA A 1 103 ? 4.028 -4.691 8.259 1.00 87.75 103 ALA A O 1
ATOM 805 N N . GLY A 1 104 ? 4.414 -5.873 6.401 1.00 86.75 104 GLY A N 1
ATOM 806 C CA . GLY A 1 104 ? 3.951 -4.821 5.498 1.00 86.75 104 GLY A CA 1
ATOM 807 C C . GLY A 1 104 ? 2.448 -4.555 5.616 1.00 86.75 104 GLY A C 1
ATOM 808 O O . GLY A 1 104 ? 2.030 -3.400 5.569 1.00 86.75 104 GLY A O 1
ATOM 809 N N . ALA A 1 105 ? 1.642 -5.605 5.797 1.00 87.38 105 ALA A N 1
ATOM 810 C CA . ALA A 1 105 ? 0.201 -5.479 6.005 1.00 87.38 105 ALA A CA 1
ATOM 811 C C . ALA A 1 105 ? -0.130 -4.797 7.344 1.00 87.38 105 ALA A C 1
ATOM 813 O O . ALA A 1 105 ? -0.996 -3.926 7.376 1.00 87.38 105 ALA A O 1
ATOM 814 N N . GLU A 1 106 ? 0.588 -5.130 8.420 1.00 82.94 106 GLU A N 1
ATOM 815 C CA . GLU A 1 106 ? 0.484 -4.471 9.730 1.00 82.94 106 GLU A CA 1
ATOM 816 C C . GLU A 1 106 ? 0.767 -2.972 9.634 1.00 82.94 106 GLU A C 1
ATOM 818 O O . GLU A 1 106 ? -0.078 -2.159 10.009 1.00 82.94 106 GLU A O 1
ATOM 823 N N . LEU A 1 107 ? 1.897 -2.595 9.029 1.00 82.25 107 LEU A N 1
ATOM 824 C CA . LEU A 1 107 ? 2.261 -1.190 8.831 1.00 82.25 107 LEU A CA 1
ATOM 825 C C . LEU A 1 107 ? 1.225 -0.415 8.008 1.00 82.25 107 LEU A C 1
ATOM 827 O O . LEU A 1 107 ? 0.959 0.747 8.298 1.00 82.25 107 LEU A O 1
ATOM 831 N N . GLN A 1 108 ? 0.640 -1.031 6.980 1.00 78.31 108 GLN A N 1
ATOM 832 C CA . GLN A 1 108 ? -0.388 -0.385 6.158 1.00 78.31 108 GLN A CA 1
ATOM 833 C C . GLN A 1 108 ? -1.724 -0.233 6.891 1.00 78.31 108 GLN A C 1
ATOM 835 O O . GLN A 1 108 ? -2.436 0.738 6.647 1.00 78.31 108 GLN A O 1
ATOM 840 N N . CYS A 1 109 ? -2.067 -1.186 7.760 1.00 73.69 109 CYS A N 1
ATOM 841 C CA . CYS A 1 109 ? -3.331 -1.193 8.490 1.00 73.69 109 CYS A CA 1
ATOM 842 C C . CYS A 1 109 ? -3.306 -0.219 9.681 1.00 73.69 109 CYS A C 1
ATOM 844 O O . CYS A 1 109 ? -4.252 0.543 9.874 1.00 73.69 109 CYS A O 1
ATOM 846 N N . PHE A 1 110 ? -2.205 -0.192 10.439 1.00 74.81 110 PHE A N 1
ATOM 847 C CA . PHE A 1 110 ? -2.114 0.550 11.704 1.00 74.81 110 PHE A CA 1
ATOM 848 C C . PHE A 1 110 ? -1.171 1.755 11.668 1.00 74.81 110 PHE A C 1
ATOM 850 O O . PHE A 1 110 ? -1.252 2.620 12.534 1.00 74.81 110 PHE A O 1
ATOM 857 N N . GLY A 1 111 ? -0.281 1.847 10.678 1.00 71.12 111 GLY A N 1
ATOM 858 C CA . GLY A 1 111 ? 0.758 2.882 10.627 1.00 71.12 111 GLY A CA 1
ATOM 859 C C . GLY A 1 111 ? 1.951 2.623 11.556 1.00 71.12 111 GLY A C 1
ATOM 860 O O . GLY A 1 111 ? 2.939 3.351 11.486 1.00 71.12 111 GLY A O 1
ATOM 861 N N . GLU A 1 112 ? 1.895 1.577 12.380 1.00 70.94 112 GLU A N 1
ATOM 862 C CA . GLU A 1 112 ? 2.961 1.134 13.277 1.00 70.94 112 GLU A CA 1
ATOM 863 C C . GLU A 1 112 ? 3.007 -0.398 13.358 1.00 70.94 112 GLU A C 1
ATOM 865 O O . GLU A 1 112 ? 2.032 -1.081 13.040 1.00 70.94 112 GLU A O 1
ATOM 870 N N . PHE A 1 113 ? 4.162 -0.947 13.745 1.00 65.94 113 PHE A N 1
ATOM 871 C CA . PHE A 1 113 ? 4.265 -2.374 14.040 1.00 65.94 113 PHE A CA 1
ATOM 872 C C . PHE A 1 113 ? 3.536 -2.671 15.342 1.00 65.94 113 PHE A C 1
ATOM 874 O O . PHE A 1 113 ? 3.890 -2.132 16.391 1.00 65.94 113 PHE A O 1
ATOM 881 N N . ILE A 1 114 ? 2.576 -3.584 15.276 1.00 64.19 114 ILE A N 1
ATOM 882 C CA . ILE A 1 114 ? 1.937 -4.112 16.469 1.00 64.19 114 ILE A CA 1
ATOM 883 C C . ILE A 1 114 ? 2.936 -5.013 17.193 1.00 64.19 114 ILE A C 1
ATOM 885 O O . ILE A 1 114 ? 3.396 -6.022 16.656 1.00 64.19 114 ILE A O 1
ATOM 889 N N . LYS A 1 115 ? 3.253 -4.676 18.443 1.00 63.94 115 LYS A N 1
ATOM 890 C CA . LYS A 1 115 ? 3.908 -5.617 19.349 1.00 63.94 115 LYS A CA 1
ATOM 891 C C . LYS A 1 115 ? 2.838 -6.525 19.932 1.00 63.94 115 LYS A C 1
ATOM 893 O O . LYS A 1 115 ? 1.996 -6.082 20.704 1.00 63.94 115 LYS A O 1
ATOM 898 N N . TYR A 1 116 ? 2.875 -7.801 19.567 1.00 59.22 116 TYR A N 1
ATOM 899 C CA . TYR A 1 116 ? 1.919 -8.797 20.062 1.00 59.22 116 TYR A CA 1
ATOM 900 C C . TYR A 1 116 ? 1.915 -8.920 21.599 1.00 59.22 116 TYR A C 1
ATOM 902 O O . TYR A 1 116 ? 0.888 -9.253 22.179 1.00 59.22 116 TYR A O 1
ATOM 910 N N . GLU A 1 117 ? 3.032 -8.575 22.244 1.00 60.91 117 GLU A N 1
ATOM 911 C CA . GLU A 1 117 ? 3.193 -8.471 23.703 1.00 60.91 117 GLU A CA 1
ATOM 912 C C . GLU A 1 117 ? 2.227 -7.459 24.348 1.00 60.91 117 GLU A C 1
ATOM 914 O O . GLU A 1 117 ? 1.795 -7.666 25.474 1.00 60.91 117 GLU A O 1
ATOM 919 N N . ASP A 1 118 ? 1.842 -6.397 23.632 1.00 56.00 118 ASP A N 1
AT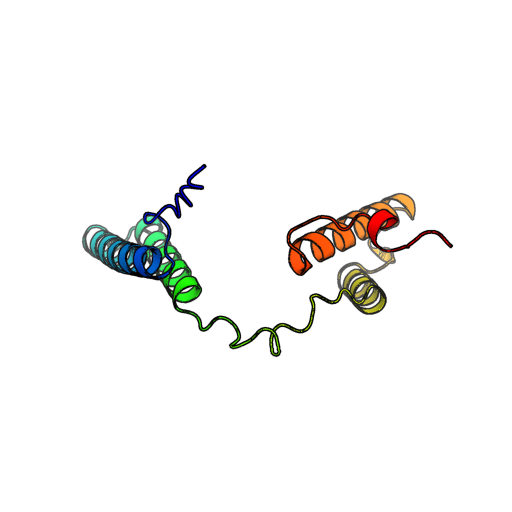OM 920 C CA . ASP A 1 118 ? 0.935 -5.359 24.142 1.00 56.00 118 ASP A CA 1
ATOM 921 C C . ASP A 1 118 ? -0.557 -5.722 23.934 1.00 56.00 118 ASP A C 1
ATOM 923 O O . ASP A 1 118 ? -1.438 -5.105 24.534 1.00 56.00 118 ASP A O 1
ATOM 927 N N . LEU A 1 119 ? -0.856 -6.714 23.081 1.00 55.62 119 LEU A N 1
ATOM 928 C CA . LEU A 1 119 ? -2.219 -7.175 22.759 1.00 55.62 119 LEU A CA 1
ATOM 929 C C . LEU A 1 119 ? -2.614 -8.457 23.494 1.00 55.62 119 LEU A C 1
ATOM 931 O O . LEU A 1 119 ? -3.782 -8.646 23.836 1.00 55.62 119 LEU A O 1
ATOM 935 N N . CYS A 1 120 ? -1.656 -9.349 23.720 1.00 49.84 120 CYS A N 1
ATOM 936 C CA . CYS A 1 120 ? -1.845 -10.523 24.553 1.00 49.84 120 CYS A CA 1
ATOM 937 C C . CYS A 1 120 ? -1.605 -10.107 26.003 1.00 49.84 120 CYS A C 1
ATOM 939 O O . CYS A 1 120 ? -0.519 -10.320 26.530 1.00 49.84 120 CYS A O 1
ATOM 941 N N . GLY A 1 121 ? -2.609 -9.475 26.622 1.00 49.19 121 GLY A N 1
ATOM 942 C CA . GLY A 1 121 ? -2.606 -9.267 28.068 1.00 49.19 121 GLY A CA 1
ATOM 943 C C . GLY A 1 121 ? -2.267 -10.582 28.766 1.00 49.19 121 GLY A C 1
ATOM 944 O O . GLY A 1 121 ? -2.821 -11.614 28.384 1.00 49.19 121 GLY A O 1
ATOM 945 N N . ASP A 1 122 ? -1.319 -10.514 29.704 1.00 52.25 122 ASP A N 1
ATOM 946 C CA . ASP A 1 122 ? -0.790 -11.656 30.450 1.00 52.25 122 ASP A CA 1
ATOM 947 C C . ASP A 1 122 ? -1.919 -12.638 30.812 1.00 52.25 122 ASP A C 1
ATOM 949 O O . ASP A 1 122 ? -2.901 -12.244 31.449 1.00 52.25 122 ASP A O 1
ATOM 953 N N . GLU A 1 123 ? -1.793 -13.889 30.352 1.00 43.72 123 GLU A N 1
ATOM 954 C CA . GLU A 1 123 ? -2.659 -15.006 30.771 1.00 43.72 123 GLU A CA 1
ATOM 955 C C . GLU A 1 123 ? -2.741 -15.131 32.302 1.00 43.72 123 GLU A C 1
ATOM 957 O O . GLU A 1 123 ? -1.688 -15.024 32.979 1.00 43.72 123 GLU A O 1
#

Mean predicted aligned error: 16.04 Å

Solvent-accessible surface area (backbone atoms only — not comparable to full-atom values): 7447 Å² total; per-residue (Å²): 138,83,83,77,79,77,70,65,81,87,70,44,69,67,59,52,46,57,49,31,55,51,50,30,53,52,26,49,48,45,24,71,77,35,77,84,41,63,68,33,51,49,47,26,54,51,31,48,51,52,37,49,64,65,71,44,80,65,74,78,51,78,82,64,47,62,72,74,72,86,56,66,69,61,51,54,50,53,48,42,74,77,50,46,76,87,76,44,95,44,71,66,60,43,51,53,52,50,51,55,50,51,52,52,50,38,34,72,58,69,73,46,81,80,57,64,75,80,71,56,68,82,129

pLDDT: mean 79.32, std 17.34, range [34.75, 96.31]

Radius of gyration: 22.36 Å; Cα contacts (8 Å, |Δi|>4): 59; chains: 1; bounding box: 31×52×60 Å

Secondary structure (DSSP, 8-state):
--------GGG-HHHHHHHHHHHHHHHHHHHHH-TT-HHHHHHHHHHHHHHHHHHSPP-SSTTTS------HHHHHHHHHHHS-GGG-SSHHHHHHHHHHHHHHHHHHHHSS---HHHHS---